Protein AF-A0A7V3T5E4-F1 (afdb_monomer_lite)

Radius of gyration: 16.41 Å; chains: 1; bounding box: 45×32×42 Å

pLDDT: mean 84.14, std 15.44, range [37.44, 97.75]

Secondary structure (DSSP, 8-state):
-EE---BGGGTB--SSSS-EEE-GGGGG-TTTTTSGGGG-BSEEEEEE-S-GGGEEEEEEEEEEE--STTEEEEEEEETTTEEEEPPP-SGGGT---EE--EEEE-GGG--SEEEEEEEEEEESSS--EEEEEEEEEEEEPP-S---PPPPPP-TT-

Foldseek 3Di:
DWWFDEDVVQVHDDQDLFQKAWDLCQCVDPPRVPDSNVPHHQKTKIFAQDDLVQFPWKKKKKWKFQWFAQWAFKWKDKPVPDIDTFDDACSPVGDGDIDTDIGIDDSVSDDRTIMMIGIHTDHDDDTIMMTMIIDMDTHGDDPPDDDDDDDDDDPRD

Structure (mmCIF, N/CA/C/O backbone):
data_AF-A0A7V3T5E4-F1
#
_entry.id   AF-A0A7V3T5E4-F1
#
loop_
_atom_site.group_PDB
_atom_site.id
_atom_site.type_symbol
_atom_site.label_atom_id
_atom_site.label_alt_id
_atom_site.label_comp_id
_atom_site.label_asym_id
_atom_site.label_entity_id
_atom_site.label_seq_id
_atom_site.pdbx_PDB_ins_code
_atom_site.Cartn_x
_atom_site.Cartn_y
_atom_site.Cartn_z
_atom_site.occupancy
_atom_site.B_iso_or_equiv
_atom_site.auth_seq_id
_atom_site.auth_comp_id
_atom_site.auth_asym_id
_atom_site.auth_atom_id
_atom_site.pdbx_PDB_model_num
ATOM 1 N N . MET A 1 1 ? -5.207 10.835 11.071 1.00 83.38 1 MET A N 1
ATOM 2 C CA . MET A 1 1 ? -4.647 10.567 9.736 1.00 83.38 1 MET A CA 1
ATOM 3 C C . MET A 1 1 ? -3.250 10.036 9.957 1.00 83.38 1 MET A C 1
ATOM 5 O O . MET A 1 1 ? -2.499 10.667 10.691 1.00 83.38 1 MET A O 1
ATOM 9 N N . HIS A 1 2 ? -2.947 8.877 9.382 1.00 91.25 2 HIS A N 1
ATOM 10 C CA . HIS A 1 2 ? -1.637 8.229 9.472 1.00 91.25 2 HIS A CA 1
ATOM 11 C C . HIS A 1 2 ? -1.055 8.192 8.079 1.00 91.25 2 HIS A C 1
ATOM 13 O O . HIS A 1 2 ? -1.781 7.922 7.125 1.00 91.25 2 HIS A O 1
ATOM 19 N N . TRP A 1 3 ? 0.235 8.434 7.946 1.00 92.94 3 TRP A N 1
ATOM 20 C CA . TRP A 1 3 ? 0.905 8.379 6.659 1.00 92.94 3 TRP A CA 1
ATOM 21 C C . TRP A 1 3 ? 2.102 7.450 6.731 1.00 92.94 3 TRP A C 1
ATOM 23 O O . TRP A 1 3 ? 2.650 7.160 7.795 1.00 92.94 3 TRP A O 1
ATOM 33 N N . TYR A 1 4 ? 2.475 6.950 5.564 1.00 93.38 4 TYR A N 1
ATOM 34 C CA . T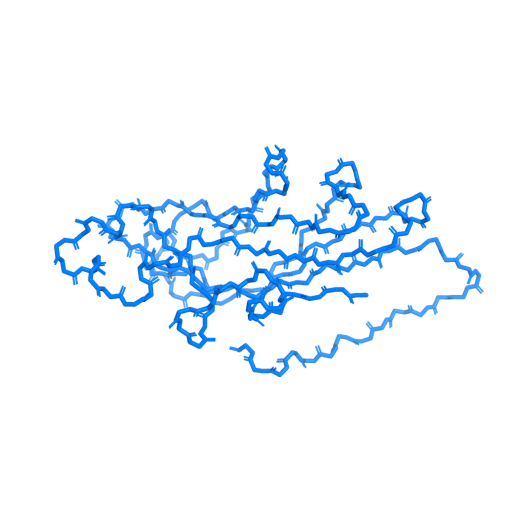YR A 1 4 ? 3.727 6.253 5.384 1.00 93.38 4 TYR A CA 1
ATOM 35 C C . TYR A 1 4 ? 4.899 7.189 5.686 1.00 93.38 4 TYR A C 1
ATOM 37 O O . TYR A 1 4 ? 5.019 8.262 5.095 1.00 93.38 4 TYR A O 1
ATOM 45 N N . GLU A 1 5 ? 5.790 6.750 6.569 1.00 91.75 5 GLU A N 1
ATOM 46 C CA . GLU A 1 5 ? 7.056 7.423 6.831 1.00 91.75 5 GLU A CA 1
ATOM 47 C C . GLU A 1 5 ? 8.216 6.478 6.548 1.00 91.75 5 GLU A C 1
ATOM 49 O O . GLU A 1 5 ? 8.250 5.345 7.033 1.00 91.75 5 GLU A O 1
ATOM 54 N N . ARG A 1 6 ? 9.199 6.955 5.785 1.00 89.69 6 ARG A N 1
ATOM 55 C CA . ARG A 1 6 ? 10.431 6.206 5.517 1.00 89.69 6 ARG A CA 1
ATOM 56 C C . ARG A 1 6 ? 11.360 6.242 6.723 1.00 89.69 6 ARG A C 1
ATOM 58 O O . ARG A 1 6 ? 11.317 7.165 7.532 1.00 89.69 6 ARG A O 1
ATOM 65 N N . GLY A 1 7 ? 12.239 5.250 6.801 1.00 90.75 7 GLY A N 1
ATOM 66 C CA . GLY A 1 7 ? 13.291 5.161 7.805 1.00 90.75 7 GLY A CA 1
ATOM 67 C C . GLY A 1 7 ? 13.206 3.889 8.638 1.00 90.75 7 GLY A C 1
ATOM 68 O O . GLY A 1 7 ? 12.134 3.325 8.862 1.00 90.75 7 GLY A O 1
ATOM 69 N N . LEU A 1 8 ? 14.366 3.446 9.128 1.00 90.56 8 LEU A N 1
ATOM 70 C CA . LEU A 1 8 ? 14.479 2.259 9.982 1.00 90.56 8 LEU A CA 1
ATOM 71 C C . LEU A 1 8 ? 13.685 2.408 11.287 1.00 90.56 8 LEU A C 1
ATOM 73 O O . LEU A 1 8 ? 13.116 1.433 11.766 1.00 90.56 8 LEU A O 1
ATOM 77 N N . THR A 1 9 ? 13.585 3.629 11.817 1.00 93.12 9 THR A N 1
ATOM 78 C CA . THR A 1 9 ? 12.772 3.964 12.998 1.00 93.12 9 THR A CA 1
ATOM 79 C C . THR A 1 9 ? 11.278 3.732 12.781 1.00 93.12 9 THR A C 1
ATOM 81 O O . THR A 1 9 ? 10.560 3.459 13.736 1.00 93.12 9 THR A O 1
ATOM 84 N N . ASN A 1 10 ? 10.831 3.791 11.525 1.00 91.50 10 ASN A N 1
ATOM 85 C CA . ASN A 1 10 ? 9.448 3.587 11.105 1.00 91.50 10 ASN A CA 1
ATOM 86 C C . ASN A 1 10 ? 9.231 2.203 10.473 1.00 91.50 10 ASN A C 1
ATOM 88 O O . ASN A 1 10 ? 8.226 1.971 9.808 1.00 91.50 10 ASN A O 1
ATOM 92 N N . CYS A 1 11 ? 10.202 1.295 10.631 1.00 92.81 11 CYS A N 1
ATOM 93 C CA . CYS A 1 11 ? 10.205 -0.048 10.049 1.00 92.81 11 CYS A CA 1
ATOM 94 C C . CYS A 1 11 ? 10.099 -0.078 8.506 1.00 92.81 11 CYS A C 1
ATOM 96 O O . CYS A 1 11 ? 9.836 -1.127 7.924 1.00 92.81 11 CYS A O 1
ATOM 98 N N . ASN A 1 12 ? 10.368 1.046 7.834 1.00 93.00 12 ASN A N 1
ATOM 99 C CA . ASN A 1 12 ? 10.274 1.209 6.384 1.00 93.00 12 ASN A CA 1
ATOM 100 C C . ASN A 1 12 ? 11.659 1.533 5.800 1.00 93.00 12 ASN A C 1
ATOM 102 O O . ASN A 1 12 ? 11.970 2.710 5.574 1.00 93.00 12 ASN A O 1
ATOM 106 N N . PRO A 1 13 ? 12.534 0.532 5.580 1.00 88.50 13 PRO A N 1
ATOM 107 C CA . PRO A 1 13 ? 13.836 0.775 4.970 1.00 88.50 13 PRO A CA 1
ATOM 108 C C . PRO A 1 13 ? 13.657 1.382 3.574 1.00 88.50 13 PRO A C 1
ATOM 110 O O . PRO A 1 13 ? 12.823 0.939 2.788 1.00 88.50 13 PRO A O 1
ATOM 113 N N . GLY A 1 14 ? 14.442 2.415 3.280 1.00 84.88 14 GLY A N 1
ATOM 114 C CA . GLY A 1 14 ? 14.417 3.104 1.998 1.00 84.88 14 GLY A CA 1
ATOM 115 C C . GLY A 1 14 ? 15.731 2.937 1.247 1.00 84.88 14 GLY A C 1
ATOM 116 O O . GLY A 1 14 ? 16.793 3.084 1.852 1.00 84.88 14 GLY A O 1
ATOM 117 N N . TYR A 1 15 ? 15.661 2.655 -0.056 1.00 85.69 15 TYR A N 1
ATOM 118 C CA . TYR A 1 15 ? 16.844 2.497 -0.909 1.00 85.69 15 TYR A CA 1
ATOM 119 C C . TYR A 1 15 ? 17.003 3.644 -1.926 1.00 85.69 15 TYR A C 1
ATOM 121 O O . TYR A 1 15 ? 18.128 4.049 -2.205 1.00 85.69 15 TYR A O 1
ATOM 129 N N . ASP A 1 16 ? 15.902 4.206 -2.440 1.00 83.56 16 ASP A N 1
ATOM 130 C CA . ASP A 1 16 ? 15.884 5.414 -3.299 1.00 83.56 16 ASP A CA 1
ATOM 131 C C . ASP A 1 16 ? 15.360 6.628 -2.489 1.00 83.56 16 ASP A C 1
ATOM 133 O O . ASP A 1 16 ? 15.218 6.530 -1.278 1.00 83.56 16 ASP A O 1
ATOM 137 N N . ARG A 1 17 ? 15.084 7.796 -3.078 1.00 84.19 17 ARG A N 1
ATOM 138 C CA . ARG A 1 17 ? 14.284 8.886 -2.485 1.00 84.19 17 ARG A CA 1
ATOM 139 C C . ARG A 1 17 ? 12.787 8.609 -2.585 1.00 84.19 17 ARG A C 1
ATOM 141 O O . ARG A 1 17 ? 12.041 8.983 -1.687 1.00 84.19 17 ARG A O 1
ATOM 148 N N . ARG A 1 18 ? 12.370 7.950 -3.666 1.00 84.81 18 ARG A N 1
ATOM 149 C CA . ARG A 1 18 ? 10.974 7.601 -3.949 1.00 84.81 18 ARG A CA 1
ATOM 150 C C . ARG A 1 18 ? 10.705 6.161 -3.539 1.00 84.81 18 ARG A C 1
ATOM 152 O O . ARG A 1 18 ? 11.598 5.333 -3.652 1.00 84.81 18 ARG A O 1
ATOM 159 N N . PHE A 1 19 ? 9.485 5.868 -3.107 1.00 87.50 19 PHE A N 1
ATOM 160 C CA . PHE A 1 19 ? 9.059 4.498 -2.844 1.00 87.50 19 PHE A CA 1
ATOM 161 C C . PHE A 1 19 ? 8.650 3.803 -4.142 1.00 87.50 19 PHE A C 1
ATOM 163 O O . PHE A 1 19 ? 7.747 4.276 -4.836 1.00 87.50 19 PHE A O 1
ATOM 170 N N . ARG A 1 20 ? 9.300 2.684 -4.459 1.00 89.38 20 ARG A N 1
ATOM 171 C CA . ARG A 1 20 ? 9.109 1.902 -5.676 1.00 89.38 20 ARG A CA 1
ATOM 172 C C . ARG A 1 20 ? 8.476 0.550 -5.399 1.00 89.38 20 ARG A C 1
ATOM 174 O O . ARG A 1 20 ? 8.711 -0.117 -4.395 1.00 89.38 20 ARG A O 1
ATOM 181 N N . ILE A 1 21 ? 7.706 0.120 -6.384 1.00 89.69 21 ILE A N 1
ATOM 182 C CA . ILE A 1 21 ? 7.064 -1.182 -6.437 1.00 89.69 21 ILE A CA 1
ATOM 183 C C . ILE A 1 21 ? 7.587 -1.876 -7.683 1.00 89.69 21 ILE A C 1
ATOM 185 O O . ILE A 1 21 ? 7.167 -1.554 -8.799 1.00 89.69 21 ILE A O 1
ATOM 189 N N . ASN A 1 22 ? 8.503 -2.819 -7.503 1.00 88.19 22 ASN A N 1
ATOM 190 C CA . ASN A 1 22 ? 9.029 -3.613 -8.604 1.00 88.19 22 ASN A CA 1
ATOM 191 C C . ASN A 1 22 ? 8.330 -4.966 -8.676 1.00 88.19 22 ASN A C 1
ATOM 193 O O . ASN A 1 22 ? 7.893 -5.520 -7.666 1.00 88.19 22 ASN A O 1
ATOM 197 N N . ALA A 1 23 ? 8.255 -5.514 -9.886 1.00 84.62 23 ALA A N 1
ATOM 198 C CA . ALA A 1 23 ? 7.910 -6.917 -10.053 1.00 84.62 23 ALA A CA 1
ATOM 199 C C . ALA A 1 23 ? 9.017 -7.800 -9.427 1.00 84.62 23 ALA A C 1
ATOM 201 O O . ALA A 1 23 ? 10.193 -7.441 -9.552 1.00 84.62 23 ALA A O 1
ATOM 202 N N . PRO A 1 24 ? 8.694 -8.936 -8.778 1.00 85.38 24 PRO A N 1
ATOM 203 C CA . PRO A 1 24 ? 9.694 -9.812 -8.154 1.00 85.38 24 PRO A CA 1
ATOM 204 C C . PRO A 1 24 ? 10.826 -10.237 -9.101 1.00 85.38 24 PRO A C 1
ATOM 206 O O . PRO A 1 24 ? 11.978 -10.371 -8.693 1.00 85.38 24 PRO A O 1
ATOM 209 N N . GLU A 1 25 ? 10.516 -10.392 -10.387 1.00 86.50 25 GLU A N 1
ATOM 210 C CA . GLU A 1 25 ? 11.455 -10.786 -11.435 1.00 86.50 25 GLU A CA 1
ATOM 211 C C . GLU A 1 25 ? 12.520 -9.712 -11.713 1.00 86.50 25 GLU A C 1
ATOM 213 O O . GLU A 1 25 ? 13.591 -10.028 -1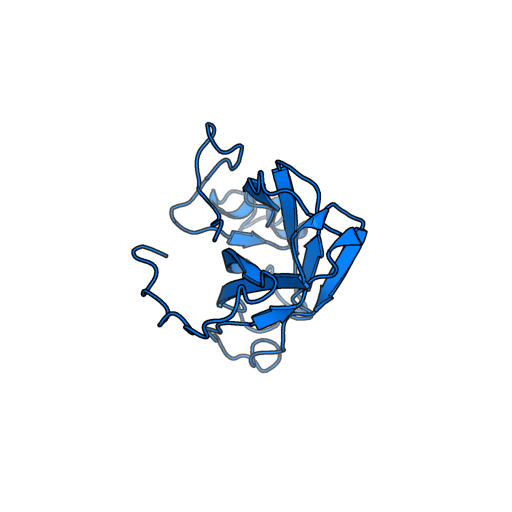2.231 1.00 86.50 25 GLU A O 1
ATOM 218 N N . ALA A 1 26 ? 12.269 -8.447 -11.346 1.00 88.31 26 ALA A N 1
ATOM 219 C CA . ALA A 1 26 ? 13.206 -7.346 -11.562 1.00 88.31 26 ALA A CA 1
ATOM 220 C C . ALA A 1 26 ? 14.545 -7.577 -10.846 1.00 88.31 26 ALA A C 1
ATOM 222 O O . ALA A 1 26 ? 15.586 -7.226 -11.396 1.00 88.31 26 ALA A O 1
ATOM 223 N N . VAL A 1 27 ? 14.528 -8.222 -9.672 1.00 90.75 27 VAL A N 1
ATOM 224 C CA . VAL A 1 27 ? 15.729 -8.540 -8.874 1.00 90.75 27 VAL A CA 1
ATOM 225 C C . VAL A 1 27 ? 16.666 -9.503 -9.607 1.00 90.75 27 VAL A C 1
ATOM 227 O O . VAL A 1 27 ? 17.878 -9.444 -9.422 1.00 90.75 27 VAL A O 1
ATOM 230 N N . LEU A 1 28 ? 16.121 -10.368 -10.467 1.00 92.19 28 LEU A N 1
ATOM 231 C CA . LEU A 1 28 ? 16.886 -11.347 -11.244 1.00 92.19 28 LEU A CA 1
ATOM 232 C C . LEU A 1 28 ? 17.194 -10.865 -12.668 1.00 92.19 28 LEU A C 1
ATOM 234 O O . LEU A 1 28 ? 17.842 -11.578 -13.433 1.00 92.19 28 LEU A O 1
ATOM 238 N N . HIS A 1 29 ? 16.731 -9.673 -13.054 1.00 90.50 29 HIS A N 1
ATOM 239 C CA . HIS A 1 29 ? 16.917 -9.181 -14.412 1.00 90.50 29 HIS A CA 1
ATOM 240 C C . HIS A 1 29 ? 18.395 -8.828 -14.666 1.00 90.50 29 HIS A C 1
ATOM 242 O O . HIS A 1 29 ? 18.921 -7.972 -13.950 1.00 90.50 29 HIS A O 1
ATOM 248 N N . PRO A 1 30 ? 19.051 -9.354 -15.722 1.00 92.62 30 PRO A N 1
ATOM 249 C CA . PRO A 1 30 ? 20.489 -9.153 -15.956 1.00 92.62 30 PRO A CA 1
ATOM 250 C C . PRO A 1 30 ? 20.922 -7.681 -15.994 1.00 92.62 30 PRO A C 1
ATOM 252 O O . PRO A 1 30 ? 22.004 -7.323 -15.546 1.00 92.62 30 PRO A O 1
ATOM 255 N N . GLN A 1 31 ? 20.052 -6.808 -16.509 1.00 91.88 31 GLN A N 1
ATOM 256 C CA . GLN A 1 31 ? 20.325 -5.373 -16.624 1.00 91.88 31 GLN A CA 1
ATOM 257 C C . GLN A 1 31 ? 19.808 -4.537 -15.440 1.00 91.88 31 GLN A C 1
ATOM 259 O O . GLN A 1 31 ? 20.325 -3.449 -15.188 1.00 91.88 31 GLN A O 1
ATOM 264 N N . PHE A 1 32 ? 18.758 -4.987 -14.743 1.00 88.69 32 PHE A N 1
ATOM 265 C CA . PHE A 1 32 ? 18.014 -4.137 -13.796 1.00 88.69 32 PHE A CA 1
ATOM 266 C C . PHE A 1 32 ? 18.115 -4.610 -12.344 1.00 88.69 32 PHE A C 1
ATOM 268 O O . PHE A 1 32 ? 17.994 -3.783 -11.445 1.00 88.69 32 PHE A O 1
ATOM 275 N N . GLY A 1 33 ? 18.420 -5.886 -12.100 1.00 92.06 33 GLY A N 1
ATOM 276 C CA . GLY A 1 33 ? 18.502 -6.459 -10.754 1.00 92.06 33 GLY A CA 1
ATOM 277 C C . GLY A 1 33 ? 19.617 -5.875 -9.892 1.00 92.06 33 GLY A C 1
ATOM 278 O O . GLY A 1 33 ? 19.526 -5.873 -8.668 1.00 92.06 33 GLY A O 1
ATOM 279 N N . HIS A 1 34 ? 20.647 -5.302 -10.520 1.00 93.31 34 HIS A N 1
ATOM 280 C CA . HIS A 1 34 ? 21.746 -4.633 -9.822 1.00 93.31 34 HIS A CA 1
ATOM 281 C C . HIS A 1 34 ? 21.426 -3.200 -9.384 1.00 93.31 34 HIS A C 1
ATOM 283 O O . HIS A 1 34 ? 22.224 -2.588 -8.671 1.00 93.31 34 HIS A O 1
ATOM 289 N N . ARG A 1 35 ? 20.290 -2.638 -9.810 1.00 91.50 35 ARG A N 1
ATOM 290 C CA . ARG A 1 35 ? 19.925 -1.272 -9.448 1.00 91.50 35 ARG A CA 1
ATOM 291 C C . ARG A 1 35 ? 19.432 -1.201 -8.008 1.00 91.50 35 ARG A C 1
ATOM 293 O O . ARG A 1 35 ? 18.811 -2.132 -7.499 1.00 91.50 35 ARG A O 1
ATOM 300 N N . VAL A 1 36 ? 19.700 -0.076 -7.349 1.00 91.38 36 VAL A N 1
ATOM 301 C CA . VAL A 1 36 ? 19.329 0.123 -5.943 1.00 91.38 36 VAL A CA 1
ATOM 302 C C . VAL A 1 36 ? 17.813 0.067 -5.753 1.00 91.38 36 VAL A C 1
ATOM 304 O O . VAL A 1 36 ? 17.345 -0.523 -4.781 1.00 91.38 36 VAL A O 1
ATOM 307 N N . GLU A 1 37 ? 17.049 0.574 -6.726 1.00 87.81 37 GLU A N 1
ATOM 308 C CA . GLU A 1 37 ? 15.594 0.544 -6.682 1.00 87.81 37 GLU A CA 1
ATOM 309 C C . GLU A 1 37 ? 15.014 -0.869 -6.758 1.00 87.81 37 GLU A C 1
ATOM 311 O O . GLU A 1 37 ? 13.947 -1.083 -6.199 1.00 87.81 37 GLU A O 1
ATOM 316 N N . ALA A 1 38 ? 15.700 -1.844 -7.372 1.00 90.38 38 ALA A N 1
ATOM 317 C CA . ALA A 1 38 ? 15.198 -3.216 -7.506 1.00 90.38 38 ALA A CA 1
ATOM 318 C C . ALA A 1 38 ? 15.055 -3.931 -6.150 1.00 90.38 38 ALA A C 1
ATOM 320 O O . ALA A 1 38 ? 14.369 -4.944 -6.058 1.00 90.38 38 ALA A O 1
ATOM 321 N N . ARG A 1 39 ? 15.670 -3.390 -5.089 1.00 90.19 39 ARG A N 1
ATOM 322 C CA . ARG A 1 39 ? 15.563 -3.890 -3.710 1.00 90.19 39 ARG A CA 1
ATOM 323 C C . ARG A 1 39 ? 14.230 -3.540 -3.044 1.00 90.19 39 ARG A C 1
ATOM 325 O O . ARG A 1 39 ? 13.908 -4.118 -2.009 1.00 90.19 39 ARG A O 1
ATOM 332 N N . GLU A 1 40 ? 13.470 -2.598 -3.602 1.00 90.69 40 GLU A N 1
ATOM 333 C CA . GLU A 1 40 ? 12.169 -2.201 -3.062 1.00 90.69 40 GLU A CA 1
ATOM 334 C C . GLU A 1 40 ? 11.059 -3.146 -3.548 1.00 90.69 40 GLU A C 1
ATOM 336 O O . GLU A 1 40 ? 10.954 -3.466 -4.736 1.00 90.69 40 GLU A O 1
ATOM 341 N N . ASN A 1 41 ? 10.233 -3.602 -2.602 1.00 89.38 41 ASN A N 1
ATOM 342 C CA . ASN A 1 41 ? 9.264 -4.686 -2.787 1.00 89.38 41 ASN A CA 1
ATOM 343 C C . ASN A 1 41 ? 7.800 -4.243 -2.632 1.00 89.38 41 ASN A C 1
ATOM 345 O O . ASN A 1 41 ? 6.917 -5.092 -2.577 1.00 89.38 41 ASN A O 1
ATOM 349 N N . GLY A 1 42 ? 7.535 -2.939 -2.521 1.00 91.38 42 GLY A N 1
ATOM 350 C CA . GLY A 1 42 ? 6.173 -2.434 -2.369 1.00 91.38 42 GLY A CA 1
ATOM 351 C C . GLY A 1 42 ? 5.544 -2.619 -0.979 1.00 91.38 42 GLY A C 1
ATOM 352 O O . GLY A 1 42 ? 4.343 -2.386 -0.848 1.00 91.38 42 GLY A O 1
ATOM 353 N N . LEU A 1 43 ? 6.302 -2.979 0.067 1.00 94.62 43 LEU A N 1
ATOM 354 C CA . LEU A 1 43 ? 5.797 -3.038 1.445 1.00 94.62 43 LEU A CA 1
ATOM 355 C C . LEU A 1 43 ? 5.872 -1.675 2.154 1.00 94.62 43 LEU A C 1
ATOM 357 O O . LEU A 1 43 ? 6.942 -1.083 2.271 1.00 94.62 43 LEU A O 1
ATOM 361 N N . MET A 1 44 ? 4.742 -1.227 2.698 1.00 95.00 44 MET A N 1
ATOM 362 C CA . MET A 1 44 ? 4.624 -0.053 3.564 1.00 95.00 44 MET A CA 1
ATOM 363 C C . MET A 1 44 ? 4.068 -0.471 4.923 1.00 95.00 44 MET A C 1
ATOM 365 O O . MET A 1 44 ? 3.037 -1.139 4.996 1.00 95.00 44 MET A O 1
ATOM 369 N N . LEU A 1 45 ? 4.713 -0.046 6.002 1.00 96.44 45 LEU A N 1
ATOM 370 C CA . LEU A 1 45 ? 4.194 -0.153 7.360 1.00 96.44 45 LEU A CA 1
ATOM 371 C C . LEU A 1 45 ? 3.675 1.214 7.805 1.00 96.44 45 LEU A C 1
ATOM 373 O O . LEU A 1 45 ? 4.405 2.203 7.774 1.00 96.44 45 LEU A O 1
ATOM 377 N N . ILE A 1 46 ? 2.408 1.272 8.208 1.00 95.88 46 ILE A N 1
ATOM 378 C CA . ILE A 1 46 ? 1.768 2.489 8.721 1.00 95.88 46 ILE A CA 1
ATOM 379 C C . ILE A 1 46 ? 1.282 2.201 10.140 1.00 95.88 46 ILE A C 1
ATOM 381 O O . ILE A 1 46 ? 0.544 1.239 10.365 1.00 95.88 46 ILE A O 1
ATOM 385 N N . ARG A 1 47 ? 1.706 3.023 11.103 1.00 95.44 47 ARG A N 1
ATOM 386 C CA . ARG A 1 47 ? 1.286 2.916 12.505 1.00 95.44 47 ARG A CA 1
ATOM 387 C C . ARG A 1 47 ? -0.021 3.680 12.720 1.00 95.44 47 ARG A C 1
ATOM 389 O O . ARG A 1 47 ? -0.068 4.885 12.491 1.00 95.44 47 ARG A O 1
ATOM 396 N N . ALA A 1 48 ? -1.047 2.980 13.189 1.00 94.06 48 ALA A N 1
ATOM 397 C CA . ALA A 1 48 ? -2.357 3.507 13.555 1.00 94.06 48 ALA A CA 1
ATOM 398 C C . ALA A 1 48 ? -2.734 2.978 14.946 1.00 94.06 48 ALA A C 1
ATOM 400 O O . ALA A 1 48 ? -3.132 1.826 15.085 1.00 94.06 48 ALA A O 1
ATOM 401 N N . GLU A 1 49 ? -2.531 3.782 15.989 1.00 93.25 49 GLU A N 1
ATOM 402 C CA . GLU A 1 49 ? -2.726 3.368 17.394 1.00 93.25 49 GLU A CA 1
ATOM 403 C C . GLU A 1 49 ? -4.163 3.535 17.895 1.00 93.25 49 GLU A C 1
ATOM 405 O O . GLU A 1 49 ? -4.460 3.277 19.059 1.00 93.25 49 GLU A O 1
ATOM 410 N N . GLU A 1 50 ? -5.051 3.981 17.018 1.00 89.06 50 GLU A N 1
ATOM 411 C CA . GLU A 1 50 ? -6.452 4.206 17.300 1.00 89.06 50 GLU A CA 1
ATOM 412 C C . GLU A 1 50 ? -7.149 2.958 17.809 1.00 89.06 50 GLU A C 1
ATOM 414 O O . GLU A 1 50 ? -6.925 1.833 17.357 1.00 89.06 50 GLU A O 1
ATOM 419 N N . ASP A 1 51 ? -8.112 3.211 18.685 1.00 93.12 51 ASP A N 1
ATOM 420 C CA . ASP A 1 51 ? -9.117 2.232 19.018 1.00 93.12 51 ASP A CA 1
ATOM 421 C C . ASP A 1 51 ? -10.053 2.003 17.816 1.00 93.12 51 ASP A C 1
ATOM 423 O O . ASP A 1 51 ? -10.942 2.812 17.522 1.00 93.12 51 ASP A O 1
ATOM 427 N N . LEU A 1 52 ? -9.866 0.876 17.121 1.00 91.88 52 LEU A N 1
ATOM 428 C CA . LEU A 1 52 ? -10.687 0.485 15.974 1.00 91.88 52 LEU A CA 1
ATOM 429 C C . LEU A 1 52 ? -12.183 0.363 16.309 1.00 91.88 52 LEU A C 1
ATOM 431 O O . LEU A 1 52 ? -13.009 0.513 15.407 1.00 91.88 52 LEU A O 1
ATOM 435 N N . PHE A 1 53 ? -12.556 0.156 17.578 1.00 92.81 53 PHE A N 1
ATOM 436 C CA . PHE A 1 53 ? -13.961 0.105 17.999 1.00 92.81 53 PHE A CA 1
ATOM 437 C C . PHE A 1 53 ? -14.672 1.466 17.886 1.00 92.81 53 PHE A C 1
ATOM 439 O O . PHE A 1 53 ? -15.905 1.519 17.861 1.00 92.81 53 PHE A O 1
ATOM 446 N N . GLN A 1 54 ? -13.921 2.567 17.774 1.00 92.94 54 GLN A N 1
ATOM 447 C CA . GLN A 1 54 ? -14.461 3.925 17.641 1.00 92.94 54 GLN A CA 1
ATOM 448 C C . GLN A 1 54 ? -14.621 4.384 16.184 1.00 92.94 54 GLN A C 1
ATOM 450 O O . GLN A 1 54 ? -15.234 5.425 15.916 1.00 92.94 54 GLN A O 1
ATOM 455 N N . LEU A 1 55 ? -14.085 3.623 15.228 1.00 92.12 55 LEU A N 1
ATOM 456 C CA . LEU A 1 55 ? -14.132 3.975 13.814 1.00 92.12 55 LEU A CA 1
ATOM 457 C C . LEU A 1 55 ? -15.467 3.557 13.183 1.00 92.12 55 LEU A C 1
ATOM 459 O O . LEU A 1 55 ? -16.034 2.515 13.505 1.00 92.12 55 LEU A O 1
ATOM 463 N N . VAL A 1 56 ? -15.972 4.365 12.247 1.00 95.19 56 VAL A N 1
ATOM 464 C CA . VAL A 1 56 ? -17.086 3.976 11.355 1.00 95.19 56 VAL A CA 1
ATOM 465 C C . VAL A 1 56 ? -16.608 3.532 9.983 1.00 95.19 56 VAL A C 1
ATOM 467 O O . VAL A 1 56 ? -17.364 2.926 9.230 1.00 95.19 56 VAL A O 1
ATOM 470 N N . GLY A 1 57 ? -15.359 3.834 9.650 1.00 95.00 57 GLY A N 1
ATOM 471 C CA . GLY A 1 57 ? -14.743 3.442 8.399 1.00 95.00 57 GLY A CA 1
ATOM 472 C C . GLY A 1 57 ? -13.289 3.876 8.346 1.00 95.00 57 GLY A C 1
ATOM 473 O O . GLY A 1 57 ? -12.846 4.734 9.114 1.00 95.00 57 GLY A O 1
ATOM 474 N N . ALA A 1 58 ? -12.564 3.269 7.419 1.00 95.94 58 ALA A N 1
ATOM 475 C CA . ALA A 1 58 ? -11.187 3.600 7.124 1.00 95.94 58 ALA A CA 1
ATOM 476 C C . ALA A 1 58 ? -10.989 3.639 5.613 1.00 95.94 58 ALA A C 1
ATOM 478 O O . ALA A 1 58 ? -11.709 2.977 4.860 1.00 95.94 58 ALA A O 1
ATOM 479 N N . GLU A 1 59 ? -10.022 4.427 5.174 1.00 96.44 59 GLU A N 1
ATOM 480 C CA . GLU A 1 59 ? -9.766 4.643 3.762 1.00 96.44 59 GLU A CA 1
ATOM 481 C C . GLU A 1 59 ? -8.263 4.749 3.507 1.00 96.44 59 GLU A C 1
ATOM 483 O O . GLU A 1 59 ? -7.546 5.439 4.230 1.00 96.44 59 GLU A O 1
ATOM 488 N N . LEU A 1 60 ? -7.786 4.023 2.499 1.00 95.81 60 LEU A N 1
ATOM 489 C CA . LEU A 1 60 ? -6.428 4.113 1.995 1.00 95.81 60 LEU A CA 1
ATOM 490 C C . LEU A 1 60 ? -6.415 5.092 0.828 1.00 95.81 60 LEU A C 1
ATOM 492 O O . LEU A 1 60 ? -6.874 4.766 -0.266 1.00 95.81 60 LEU A O 1
ATOM 496 N N . TYR A 1 61 ? -5.834 6.256 1.065 1.00 95.31 61 TYR A N 1
ATOM 497 C CA . TYR A 1 61 ? -5.508 7.206 0.016 1.00 95.31 61 TYR A CA 1
ATOM 498 C C . TYR A 1 61 ? -4.097 6.922 -0.491 1.00 95.31 61 TYR A C 1
ATOM 500 O O . TYR A 1 61 ? -3.178 6.745 0.315 1.00 95.31 61 TYR A O 1
ATOM 508 N N . CYS A 1 62 ? -3.909 6.888 -1.810 1.00 92.50 62 CYS A N 1
ATOM 509 C CA . CYS A 1 62 ? -2.584 6.771 -2.407 1.00 92.50 62 CYS A CA 1
ATOM 510 C C . CYS A 1 62 ? -2.291 7.919 -3.368 1.00 92.50 62 CYS A C 1
ATOM 512 O O . CYS A 1 62 ? -3.164 8.329 -4.120 1.00 92.50 62 CYS A O 1
ATOM 514 N N . GLU A 1 63 ? -1.039 8.357 -3.422 1.00 92.19 63 GLU A N 1
ATOM 515 C CA . GLU A 1 63 ? -0.474 9.057 -4.576 1.00 92.19 63 GLU A CA 1
ATOM 516 C C . GLU A 1 63 ? 0.307 8.035 -5.393 1.00 92.19 63 GLU A C 1
ATOM 518 O O . GLU A 1 63 ? 1.283 7.472 -4.904 1.00 92.19 63 GLU A O 1
ATOM 523 N N . PHE A 1 64 ? -0.162 7.735 -6.603 1.00 90.00 64 PHE A N 1
ATOM 524 C CA . PHE A 1 64 ? 0.254 6.553 -7.347 1.00 90.00 64 PHE A CA 1
ATOM 525 C C . PHE A 1 64 ? 0.675 6.891 -8.776 1.00 90.00 64 PHE A C 1
ATOM 527 O O . PHE A 1 64 ? -0.138 7.339 -9.588 1.00 90.00 64 PHE A O 1
ATOM 534 N N . TRP A 1 65 ? 1.932 6.595 -9.108 1.00 89.62 65 TRP A N 1
ATOM 535 C CA . TRP A 1 65 ? 2.387 6.502 -10.492 1.00 89.62 65 TRP A CA 1
ATOM 536 C C . TRP A 1 65 ? 2.211 5.067 -10.973 1.00 89.62 65 TRP A C 1
ATOM 538 O O . TRP A 1 65 ? 2.882 4.161 -10.473 1.00 89.62 65 TRP A O 1
ATOM 548 N N . GLY A 1 66 ? 1.338 4.857 -11.959 1.00 83.25 66 GLY A N 1
ATOM 549 C CA . GLY A 1 66 ? 0.920 3.519 -12.385 1.00 83.25 66 GLY A CA 1
ATOM 550 C C . GLY A 1 66 ? 1.975 2.696 -13.128 1.00 83.25 66 GLY A C 1
ATOM 551 O O . GLY A 1 66 ? 1.715 1.552 -13.498 1.00 83.25 66 GLY A O 1
ATOM 552 N N . GLY A 1 67 ? 3.170 3.255 -13.297 1.00 85.44 67 GLY A N 1
ATOM 553 C CA . GLY A 1 67 ? 4.337 2.572 -13.817 1.00 85.44 67 GLY A CA 1
ATOM 554 C C . GLY A 1 67 ? 4.535 2.715 -15.318 1.00 85.44 67 GLY A C 1
ATOM 555 O O . GLY A 1 67 ? 3.874 3.499 -15.999 1.00 85.44 67 GLY A O 1
ATOM 556 N N . HIS A 1 68 ? 5.496 1.949 -15.830 1.00 84.69 68 HIS A N 1
ATOM 557 C CA . HIS A 1 68 ? 5.808 1.915 -17.254 1.00 84.69 68 HIS A CA 1
ATOM 558 C C . HIS A 1 68 ? 4.697 1.232 -18.076 1.00 84.69 68 HIS A C 1
ATOM 560 O O . HIS A 1 68 ? 3.952 0.402 -17.538 1.00 84.69 68 HIS A O 1
ATOM 566 N N . PRO A 1 69 ? 4.614 1.529 -19.388 1.00 84.81 69 PRO A N 1
ATOM 567 C CA . PRO A 1 69 ? 3.735 0.840 -20.327 1.00 84.81 69 PRO A CA 1
ATOM 568 C C . PRO A 1 69 ? 3.726 -0.685 -20.157 1.00 84.81 69 PRO A C 1
ATOM 570 O O . PRO A 1 69 ? 4.778 -1.322 -20.135 1.00 84.81 69 PRO A O 1
ATOM 573 N N . GLY A 1 70 ? 2.533 -1.273 -20.055 1.00 83.25 70 GLY A N 1
ATOM 574 C CA . GLY A 1 70 ? 2.349 -2.713 -19.842 1.00 83.25 70 GLY A CA 1
ATOM 575 C C . GLY A 1 70 ? 2.270 -3.139 -18.370 1.00 83.25 70 GLY A C 1
ATOM 576 O O . GLY A 1 70 ? 2.099 -4.331 -18.096 1.00 83.25 70 GLY A O 1
ATOM 577 N N . THR A 1 71 ? 2.350 -2.190 -17.430 1.00 85.69 71 THR A N 1
ATOM 578 C CA . THR A 1 71 ? 2.035 -2.428 -16.014 1.00 85.69 71 THR A CA 1
ATOM 579 C C . THR A 1 71 ? 0.527 -2.592 -15.842 1.00 85.69 71 THR A C 1
ATOM 581 O O . THR A 1 71 ? -0.256 -1.712 -16.207 1.00 85.69 71 THR A O 1
ATOM 584 N N . ALA A 1 72 ? 0.132 -3.736 -15.288 1.00 88.62 72 ALA A N 1
ATOM 585 C CA . ALA A 1 72 ? -1.242 -4.209 -15.216 1.00 88.62 72 ALA A CA 1
ATOM 586 C C . ALA A 1 72 ? -1.630 -4.642 -13.797 1.00 88.62 72 ALA A C 1
ATOM 588 O O . ALA A 1 72 ? -0.779 -4.993 -12.980 1.00 88.62 72 ALA A O 1
ATOM 589 N N . ASN A 1 73 ? -2.936 -4.693 -13.522 1.00 90.19 73 ASN A N 1
ATOM 590 C CA . ASN A 1 73 ? -3.497 -5.199 -12.259 1.00 90.19 73 ASN A CA 1
ATOM 591 C C . ASN A 1 73 ? -2.821 -4.643 -10.973 1.00 90.19 73 ASN A C 1
ATOM 593 O O . ASN A 1 73 ? -2.354 -5.436 -10.132 1.00 90.19 73 ASN A O 1
ATOM 597 N N . PRO A 1 74 ? -2.726 -3.306 -10.817 1.00 91.06 74 PRO A N 1
ATOM 598 C CA . PRO A 1 74 ? -2.229 -2.704 -9.587 1.00 91.06 74 PRO A CA 1
ATOM 599 C C . PRO A 1 74 ? -3.182 -3.022 -8.425 1.00 91.06 74 PRO A C 1
ATOM 601 O O . PRO A 1 74 ? -4.408 -2.975 -8.559 1.00 91.06 74 PRO A O 1
ATOM 604 N N . ARG A 1 75 ? -2.624 -3.406 -7.278 1.00 94.19 75 ARG A N 1
ATOM 605 C CA . ARG A 1 75 ? -3.390 -3.859 -6.110 1.00 94.19 75 ARG A CA 1
ATOM 606 C C . ARG A 1 75 ? -2.632 -3.616 -4.814 1.00 94.19 75 ARG A C 1
ATOM 608 O O . ARG A 1 75 ? -1.404 -3.614 -4.814 1.00 94.19 75 ARG A O 1
ATOM 615 N N . VAL A 1 76 ? -3.368 -3.498 -3.716 1.00 95.88 76 VAL A N 1
ATOM 616 C CA . VAL A 1 76 ? -2.829 -3.394 -2.357 1.00 95.88 76 VAL A CA 1
ATOM 617 C C . VAL A 1 76 ? -3.376 -4.537 -1.516 1.00 95.88 76 VAL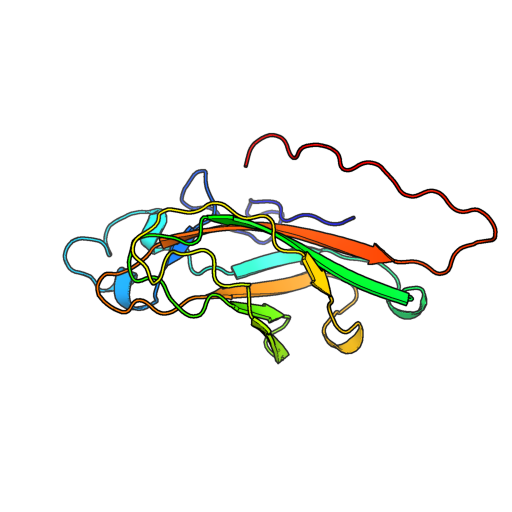 A C 1
ATOM 619 O O . VAL A 1 76 ? -4.579 -4.778 -1.513 1.00 95.88 76 VAL A O 1
ATOM 622 N N . THR A 1 77 ? -2.509 -5.248 -0.801 1.00 97.56 77 THR A N 1
ATOM 623 C CA . THR A 1 77 ? -2.910 -6.251 0.193 1.00 97.56 77 THR A CA 1
ATOM 624 C C . THR A 1 77 ? -2.661 -5.708 1.590 1.00 97.56 77 THR A C 1
ATOM 626 O O . THR A 1 77 ? -1.552 -5.266 1.882 1.00 97.56 77 THR A O 1
ATOM 629 N N . VAL A 1 78 ? -3.682 -5.755 2.443 1.00 97.56 78 VAL A N 1
ATOM 630 C CA . VAL A 1 78 ? -3.629 -5.243 3.818 1.00 97.56 78 VAL A CA 1
ATOM 631 C C . VAL A 1 78 ? -3.438 -6.407 4.783 1.00 97.56 78 VAL A C 1
ATOM 633 O O . VAL A 1 78 ? -4.213 -7.366 4.760 1.00 97.56 78 VAL A O 1
ATOM 636 N N . ASN A 1 79 ? -2.386 -6.342 5.600 1.00 97.44 79 ASN A N 1
ATOM 637 C CA . ASN A 1 79 ? -2.027 -7.321 6.630 1.00 97.44 79 ASN A CA 1
ATOM 638 C C . ASN A 1 79 ? -1.996 -8.781 6.130 1.00 97.44 79 ASN A C 1
ATOM 640 O O . ASN A 1 79 ? -2.262 -9.711 6.887 1.00 97.44 79 ASN A O 1
ATOM 644 N N . GLY A 1 80 ? -1.712 -8.987 4.838 1.00 96.12 80 GLY A N 1
ATOM 645 C CA . GLY A 1 80 ? -1.724 -10.309 4.199 1.00 96.12 80 GLY A CA 1
ATOM 646 C C . GLY A 1 80 ? -3.110 -10.963 4.078 1.00 96.12 80 GLY A C 1
ATOM 647 O O . GLY A 1 80 ? -3.177 -12.157 3.804 1.00 96.12 80 GLY A O 1
ATOM 648 N N . ARG A 1 81 ? -4.204 -10.217 4.295 1.00 94.94 81 ARG A N 1
ATOM 649 C CA . ARG A 1 81 ? -5.581 -10.740 4.317 1.00 94.94 81 ARG A CA 1
ATOM 650 C C . ARG A 1 81 ? -6.368 -10.355 3.071 1.00 94.94 81 ARG A C 1
ATOM 652 O O . ARG A 1 81 ? -6.588 -11.178 2.189 1.00 94.94 81 ARG A O 1
ATOM 659 N N . SER A 1 82 ? -6.804 -9.102 3.015 1.00 97.56 82 SER A N 1
ATOM 660 C CA . SER A 1 82 ? -7.672 -8.599 1.954 1.00 97.56 82 SER A CA 1
ATOM 661 C C . SER A 1 82 ? -6.852 -7.888 0.890 1.00 97.56 82 SER A C 1
ATOM 663 O O . SER A 1 82 ? -5.966 -7.092 1.204 1.00 97.56 82 SER A O 1
ATOM 665 N N . THR A 1 83 ? -7.174 -8.152 -0.374 1.00 97.62 83 THR A N 1
ATOM 666 C CA . THR A 1 83 ? -6.568 -7.486 -1.529 1.00 97.62 83 THR A CA 1
ATOM 667 C C . THR A 1 83 ? -7.577 -6.549 -2.182 1.00 97.62 83 THR A C 1
ATOM 669 O O . THR A 1 83 ? -8.645 -6.971 -2.624 1.00 97.62 83 THR A O 1
ATOM 672 N N . TYR A 1 84 ? -7.195 -5.285 -2.304 1.00 96.81 84 TYR A N 1
ATOM 673 C CA . TYR A 1 84 ? -7.960 -4.221 -2.932 1.00 96.81 84 TYR A CA 1
ATOM 674 C C . TYR A 1 84 ? -7.348 -3.882 -4.287 1.00 96.81 84 TYR A C 1
ATOM 676 O O . TYR A 1 84 ? -6.132 -3.721 -4.408 1.00 96.81 84 TYR A O 1
ATOM 684 N N . ARG A 1 85 ? -8.179 -3.790 -5.326 1.00 95.12 85 ARG A N 1
ATOM 685 C CA . ARG A 1 85 ? -7.718 -3.383 -6.658 1.00 95.12 85 ARG A CA 1
ATOM 686 C C . ARG A 1 85 ? -7.607 -1.867 -6.721 1.00 95.12 85 ARG A C 1
ATOM 688 O O . ARG A 1 85 ? -8.535 -1.170 -6.319 1.00 95.12 85 ARG A O 1
ATOM 695 N N . LEU A 1 86 ? -6.494 -1.381 -7.260 1.00 91.81 86 LEU A N 1
ATOM 696 C CA . LEU A 1 86 ? -6.362 0.018 -7.641 1.00 91.81 86 LEU A CA 1
ATOM 697 C C . LEU A 1 86 ? -7.050 0.218 -9.005 1.00 91.81 86 LEU A C 1
ATOM 699 O O . LEU A 1 86 ? -7.013 -0.694 -9.841 1.00 91.81 86 LEU A O 1
ATOM 703 N N . PRO A 1 87 ? -7.689 1.375 -9.249 1.00 89.69 87 PRO A N 1
ATOM 704 C CA . PRO A 1 87 ? -8.286 1.673 -10.544 1.00 89.69 87 PRO A CA 1
ATOM 705 C C . PRO A 1 87 ? -7.256 1.578 -11.682 1.00 89.69 87 PRO A C 1
ATOM 707 O O . PRO A 1 87 ? -6.096 1.952 -11.490 1.00 89.69 87 PRO A O 1
ATOM 710 N N . PRO A 1 88 ? -7.645 1.101 -12.876 1.00 86.25 88 PRO A N 1
ATOM 711 C CA . PRO A 1 88 ? -6.786 1.189 -14.049 1.00 86.25 88 PRO A CA 1
ATOM 712 C C . PRO A 1 88 ? -6.623 2.655 -14.468 1.00 86.25 88 PRO A C 1
ATOM 714 O O . PRO A 1 88 ? -7.594 3.407 -14.505 1.00 86.25 88 PRO A O 1
ATOM 717 N N . VAL A 1 89 ? -5.396 3.052 -14.813 1.00 84.81 89 VAL A N 1
ATOM 718 C CA . VAL A 1 89 ? -5.047 4.457 -15.110 1.00 84.81 89 VAL A CA 1
ATOM 719 C C . VAL A 1 89 ? -4.427 4.649 -16.497 1.00 84.81 89 VAL A C 1
ATOM 721 O O . VAL A 1 89 ? -3.738 5.630 -16.744 1.00 84.81 89 VAL A O 1
ATOM 724 N N . GLY A 1 90 ? -4.638 3.720 -17.432 1.00 81.00 90 GLY A N 1
ATOM 725 C CA . GLY A 1 90 ? -4.106 3.842 -18.798 1.00 81.00 90 GLY A CA 1
ATOM 726 C C . GLY A 1 90 ? -2.733 3.195 -19.026 1.00 81.00 90 GLY A C 1
ATOM 727 O O . GLY A 1 90 ? -2.255 3.150 -20.155 1.00 81.00 90 GLY A O 1
ATOM 728 N N . THR A 1 91 ? -2.083 2.670 -17.985 1.00 82.25 91 THR A N 1
ATOM 729 C CA . THR A 1 91 ? -0.730 2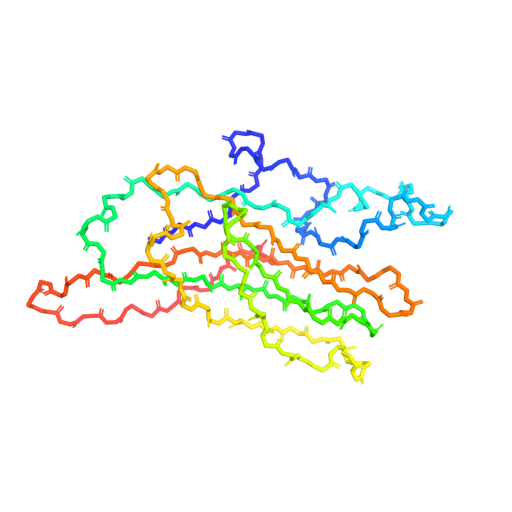.081 -18.082 1.00 82.25 91 THR A CA 1
ATOM 730 C C . THR A 1 91 ? -0.691 0.800 -18.897 1.00 82.25 91 THR A C 1
ATOM 732 O O . THR A 1 91 ? 0.292 0.525 -19.588 1.00 82.25 91 THR A O 1
ATOM 735 N N . GLU A 1 92 ? -1.787 0.042 -18.890 1.00 81.69 92 GLU A N 1
ATOM 736 C CA . GLU A 1 92 ? -1.969 -1.103 -19.783 1.00 81.69 92 GLU A CA 1
ATOM 737 C C . GLU A 1 92 ? -2.063 -0.669 -21.253 1.00 81.69 92 GLU A C 1
ATOM 739 O O . GLU A 1 92 ? -1.647 -1.411 -22.135 1.00 81.69 92 GLU A O 1
ATOM 744 N N . GLN A 1 93 ? -2.555 0.547 -21.503 1.00 82.44 93 GLN A N 1
ATOM 745 C CA . GLN A 1 93 ? -2.695 1.185 -22.814 1.00 82.44 93 GLN A CA 1
ATOM 746 C C . GLN A 1 93 ? -1.487 2.072 -23.169 1.00 82.44 93 GLN A C 1
ATOM 748 O O . GLN A 1 93 ? -1.598 2.977 -23.987 1.00 82.44 93 GLN A O 1
ATOM 753 N N . HIS A 1 94 ? -0.323 1.803 -22.573 1.00 77.12 94 HIS A N 1
ATOM 754 C CA . HIS A 1 94 ? 0.942 2.494 -22.838 1.00 77.12 94 HIS A CA 1
ATOM 755 C C . HIS A 1 94 ? 1.021 3.968 -22.405 1.00 77.12 94 HIS A C 1
ATOM 757 O O . HIS A 1 94 ? 1.871 4.706 -22.902 1.00 77.12 94 HIS A O 1
ATOM 763 N N . HIS A 1 95 ? 0.206 4.397 -21.439 1.00 82.81 95 HIS A N 1
ATOM 764 C CA . HIS A 1 95 ? 0.309 5.738 -20.857 1.00 82.81 95 HIS A CA 1
ATOM 765 C C . HIS A 1 95 ? 1.069 5.730 -19.523 1.00 82.81 95 HIS A C 1
ATOM 767 O O . HIS A 1 95 ? 0.825 4.893 -18.657 1.00 82.81 95 HIS A O 1
ATOM 773 N N . CYS A 1 96 ? 1.973 6.690 -19.327 1.00 82.62 96 CYS A N 1
ATOM 774 C CA . CYS A 1 96 ? 2.602 6.941 -18.029 1.00 82.62 96 CYS A CA 1
ATOM 775 C C . CYS A 1 96 ? 1.704 7.881 -17.214 1.00 82.62 96 CYS A C 1
ATOM 777 O O . CYS A 1 96 ? 1.757 9.094 -17.412 1.00 82.62 96 CYS A O 1
ATOM 779 N N . THR A 1 97 ? 0.898 7.338 -16.301 1.00 86.69 97 THR A N 1
ATOM 780 C CA . THR A 1 97 ? -0.145 8.116 -15.610 1.00 86.69 97 THR A CA 1
ATOM 781 C C . THR A 1 97 ? 0.094 8.211 -14.107 1.00 86.69 97 THR A C 1
ATOM 783 O O . THR A 1 97 ? 0.470 7.231 -13.459 1.00 86.69 97 THR A O 1
ATOM 786 N N . TYR A 1 98 ? -0.175 9.395 -13.558 1.00 90.25 98 TYR A N 1
ATOM 787 C CA . TYR A 1 98 ? -0.317 9.638 -12.124 1.00 90.25 98 TYR A CA 1
ATOM 788 C C . TYR A 1 98 ? -1.793 9.632 -11.729 1.00 90.25 98 TYR A C 1
ATOM 790 O O . TYR A 1 98 ? -2.656 10.069 -12.489 1.00 90.25 98 TYR A O 1
ATOM 798 N N . SER A 1 99 ? -2.087 9.130 -10.537 1.00 91.19 99 SER A N 1
ATOM 799 C CA . SER A 1 99 ? -3.443 9.021 -10.010 1.00 91.19 99 SER A CA 1
ATOM 800 C C . SER A 1 99 ? -3.452 9.117 -8.493 1.00 91.19 99 SER A C 1
ATOM 802 O O . SER A 1 99 ? -2.447 8.825 -7.847 1.00 91.19 99 SER A O 1
ATOM 804 N N . TYR A 1 100 ? -4.608 9.474 -7.938 1.00 94.06 100 TYR A N 1
ATOM 805 C CA . TYR A 1 100 ? -4.797 9.650 -6.501 1.00 94.06 100 TYR A CA 1
ATOM 806 C C . TYR A 1 100 ? -5.948 8.771 -5.984 1.00 94.06 100 TYR A C 1
ATOM 808 O O . TYR A 1 100 ? -7.023 9.288 -5.669 1.00 94.06 100 TYR A O 1
ATOM 816 N N . PRO A 1 101 ? -5.821 7.428 -6.034 1.00 93.50 101 PRO A N 1
ATOM 817 C CA . PRO A 1 101 ? -6.949 6.549 -5.773 1.00 93.50 101 PRO A CA 1
ATOM 818 C C . PRO A 1 101 ? -7.358 6.528 -4.300 1.00 93.50 101 PRO A C 1
ATOM 820 O O . PRO A 1 101 ? -6.531 6.372 -3.401 1.00 93.50 101 PRO A O 1
ATOM 823 N N . SER A 1 102 ? -8.672 6.676 -4.128 1.00 94.62 102 SER A N 1
ATOM 824 C CA . SER A 1 102 ? -9.464 6.555 -2.908 1.00 94.62 102 SER A CA 1
ATOM 825 C C . SER A 1 102 ? -9.920 5.118 -2.560 1.00 94.62 102 SER A C 1
ATOM 827 O O . SER A 1 102 ? -10.866 4.694 -3.228 1.00 94.62 102 SER A O 1
ATOM 829 N N . ILE A 1 103 ? -9.338 4.319 -1.649 1.00 95.50 103 ILE A N 1
ATOM 830 C CA . ILE A 1 103 ? -9.805 2.924 -1.416 1.00 95.50 103 ILE A CA 1
ATOM 831 C C . ILE A 1 103 ? -10.447 2.741 -0.031 1.00 95.50 103 ILE A C 1
ATOM 833 O O . ILE A 1 103 ? -9.732 2.737 0.971 1.00 95.50 103 ILE A O 1
ATOM 837 N N . PRO A 1 104 ? -11.762 2.464 0.070 1.00 96.38 104 PRO A N 1
ATOM 838 C CA . PRO A 1 104 ? -12.376 2.124 1.351 1.00 96.38 104 PRO A CA 1
ATOM 839 C C . PRO A 1 104 ? -11.870 0.767 1.858 1.00 96.38 104 PRO A C 1
ATOM 841 O O . PRO A 1 104 ? -11.898 -0.230 1.133 1.00 96.38 104 PRO A O 1
ATOM 844 N N . LEU A 1 105 ? -11.451 0.723 3.123 1.00 96.62 105 LEU A N 1
ATOM 845 C CA . LEU A 1 105 ? -10.969 -0.482 3.792 1.00 96.62 105 LEU A CA 1
ATOM 846 C C . LEU A 1 105 ? -12.022 -1.035 4.754 1.00 96.62 105 LEU A C 1
ATOM 848 O O . LEU A 1 105 ? -12.740 -0.292 5.427 1.00 96.62 105 LEU A O 1
ATOM 852 N N . LYS A 1 106 ? -12.064 -2.361 4.889 1.00 96.38 106 LYS A N 1
ATOM 853 C CA . LYS A 1 106 ? -12.795 -3.008 5.981 1.00 96.38 106 LYS A CA 1
ATOM 854 C C . LYS A 1 106 ? -12.029 -2.806 7.284 1.00 96.38 106 LYS A C 1
ATOM 856 O O . LYS A 1 106 ? -10.842 -3.108 7.355 1.00 96.38 106 LYS A O 1
ATOM 861 N N . LEU A 1 107 ? -12.723 -2.393 8.345 1.00 96.00 107 LEU A N 1
ATOM 862 C CA . LEU A 1 107 ? -12.109 -2.243 9.673 1.00 96.00 107 LEU A CA 1
ATOM 863 C C . LEU A 1 107 ? -11.495 -3.554 10.191 1.00 96.00 107 LEU A C 1
ATOM 865 O O . LEU A 1 107 ? -10.474 -3.526 10.862 1.00 96.00 107 LEU A O 1
ATOM 869 N N . THR A 1 108 ? -12.061 -4.706 9.817 1.00 96.88 108 THR A N 1
ATOM 870 C CA . THR A 1 108 ? -11.547 -6.041 10.177 1.00 96.88 108 THR A CA 1
ATOM 871 C C . THR A 1 108 ? -10.203 -6.397 9.535 1.00 96.88 108 THR A C 1
ATOM 873 O O . THR A 1 108 ? -9.578 -7.387 9.923 1.00 96.88 108 THR A O 1
ATOM 876 N N . ASP A 1 109 ? -9.771 -5.634 8.529 1.00 97.31 109 ASP A N 1
ATOM 877 C CA . ASP A 1 109 ? -8.451 -5.803 7.925 1.00 97.31 109 ASP A CA 1
ATOM 878 C C . ASP A 1 109 ? -7.367 -5.037 8.682 1.00 97.31 109 ASP A C 1
ATOM 880 O O . ASP A 1 109 ? -6.190 -5.303 8.450 1.00 97.31 109 ASP A O 1
ATOM 884 N N . LEU A 1 110 ? -7.746 -4.117 9.573 1.00 97.00 110 LEU A N 1
ATOM 885 C CA . LEU A 1 110 ? -6.833 -3.291 10.352 1.00 97.00 110 LEU A CA 1
ATOM 886 C C . LEU A 1 110 ? -6.577 -3.888 11.740 1.00 97.00 110 LEU A C 1
ATOM 888 O O . LEU A 1 110 ? -7.364 -4.680 12.261 1.00 97.00 110 LEU A O 1
ATOM 892 N N . VAL A 1 111 ? -5.467 -3.474 12.343 1.00 96.62 111 VAL A N 1
ATOM 893 C CA . VAL A 1 111 ? -5.114 -3.744 13.741 1.00 96.62 111 VAL A CA 1
ATOM 894 C C . VAL A 1 111 ? -4.695 -2.451 14.438 1.00 96.62 111 VAL A C 1
ATOM 896 O O . VAL A 1 111 ? -4.185 -1.540 13.783 1.00 96.62 111 VAL A O 1
ATOM 899 N N . ASN A 1 112 ? -4.869 -2.382 15.759 1.00 95.56 112 ASN A N 1
ATOM 900 C CA . ASN A 1 112 ? -4.275 -1.314 16.564 1.00 95.56 112 ASN A CA 1
ATOM 901 C C . ASN A 1 112 ? -2.744 -1.494 16.530 1.00 95.56 112 ASN A C 1
ATOM 903 O O . ASN A 1 112 ? -2.229 -2.549 16.903 1.00 95.56 112 ASN A O 1
ATOM 907 N N . GLY A 1 113 ? -2.015 -0.480 16.072 1.00 96.06 113 GLY A N 1
ATOM 908 C CA . GLY A 1 113 ? -0.566 -0.493 15.886 1.00 96.06 113 GLY A CA 1
ATOM 909 C C . GLY A 1 113 ? -0.156 -0.536 14.412 1.00 96.06 113 GLY A C 1
ATOM 910 O O . GLY A 1 113 ? -0.636 0.243 13.591 1.00 96.06 113 GLY A O 1
ATOM 911 N N . TRP A 1 114 ? 0.799 -1.399 14.072 1.00 97.06 114 TRP A N 1
ATOM 912 C CA . TRP A 1 114 ? 1.379 -1.451 12.728 1.00 97.06 114 TRP A CA 1
ATOM 913 C C . TRP A 1 114 ? 0.504 -2.228 11.748 1.00 97.06 114 TRP A C 1
ATOM 915 O O . TRP A 1 114 ? 0.196 -3.397 11.964 1.00 97.06 114 TRP A O 1
ATOM 925 N N . ASN A 1 115 ? 0.173 -1.583 10.632 1.00 97.62 115 ASN A N 1
ATOM 926 C CA . ASN A 1 115 ? -0.556 -2.176 9.522 1.00 97.62 115 ASN A CA 1
ATOM 927 C C . ASN A 1 115 ? 0.352 -2.262 8.292 1.00 97.62 115 ASN A C 1
ATOM 929 O O . ASN A 1 115 ? 0.970 -1.274 7.891 1.00 97.62 115 ASN A O 1
ATOM 933 N N . ALA A 1 116 ? 0.423 -3.449 7.698 1.00 97.75 116 ALA A N 1
ATOM 934 C CA . ALA A 1 116 ? 1.209 -3.743 6.513 1.00 97.75 116 ALA A CA 1
ATOM 935 C C . ALA A 1 116 ? 0.376 -3.584 5.243 1.00 97.75 116 ALA A C 1
ATOM 937 O O . ALA A 1 116 ? -0.611 -4.287 5.037 1.00 97.75 116 ALA A O 1
ATOM 938 N N . PHE A 1 117 ? 0.820 -2.703 4.357 1.00 96.88 117 PHE A N 1
ATOM 939 C CA . PHE A 1 117 ? 0.247 -2.472 3.041 1.00 96.88 117 PHE A CA 1
ATOM 940 C C . PHE A 1 117 ? 1.260 -2.914 1.995 1.00 96.88 117 PHE A C 1
ATOM 942 O O . PHE A 1 117 ? 2.286 -2.270 1.797 1.00 96.88 117 PHE A O 1
ATOM 949 N N . HIS A 1 118 ? 0.983 -4.028 1.328 1.00 95.44 118 HIS A N 1
ATOM 950 C CA . HIS A 1 118 ? 1.822 -4.522 0.244 1.00 95.44 118 HIS A CA 1
ATOM 951 C C . HIS A 1 118 ? 1.194 -4.132 -1.091 1.00 95.44 118 HIS A C 1
ATOM 953 O O . HIS A 1 118 ? 0.156 -4.679 -1.475 1.00 95.44 118 HIS A O 1
ATOM 959 N N . VAL A 1 119 ? 1.822 -3.205 -1.808 1.00 93.31 119 VAL A N 1
ATOM 960 C CA . VAL A 1 119 ? 1.418 -2.820 -3.160 1.00 93.31 119 VAL A CA 1
ATOM 961 C C . VAL A 1 119 ? 2.137 -3.698 -4.171 1.00 93.31 119 VAL A C 1
ATOM 963 O O . VAL A 1 119 ? 3.343 -3.897 -4.092 1.00 93.31 119 VAL A O 1
ATOM 966 N N . GLY A 1 120 ? 1.399 -4.215 -5.145 1.00 91.19 120 GLY A N 1
ATOM 967 C CA . GLY A 1 120 ? 1.961 -5.008 -6.227 1.00 91.19 120 GLY A CA 1
ATOM 968 C C . GLY A 1 120 ? 1.240 -4.757 -7.540 1.00 91.19 120 GLY A C 1
ATOM 969 O O . GLY A 1 120 ? 0.120 -4.251 -7.583 1.00 91.19 120 GLY A O 1
ATOM 970 N N . HIS A 1 121 ? 1.873 -5.164 -8.631 1.00 88.12 121 HIS A N 1
ATOM 971 C CA . HIS A 1 121 ? 1.300 -5.128 -9.975 1.00 88.12 121 HIS A CA 1
ATOM 972 C C . HIS A 1 121 ? 1.635 -6.432 -10.709 1.00 88.12 121 HIS A C 1
ATOM 974 O O . HIS A 1 121 ? 2.054 -7.414 -10.087 1.00 88.12 121 HIS A O 1
ATOM 980 N N . ARG A 1 122 ? 1.312 -6.515 -11.995 1.00 82.56 122 ARG A N 1
ATOM 981 C CA . ARG A 1 122 ? 1.847 -7.509 -12.924 1.00 82.56 122 ARG A CA 1
ATOM 982 C C . ARG A 1 122 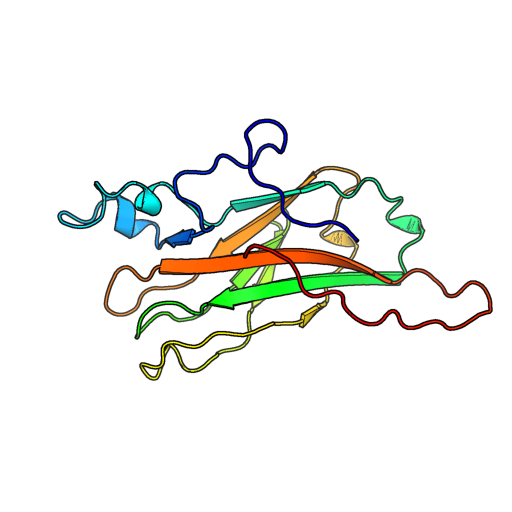? 2.509 -6.765 -14.075 1.00 82.56 122 ARG A C 1
ATOM 984 O O . ARG A 1 122 ? 1.883 -5.910 -14.697 1.00 82.56 122 ARG A O 1
ATOM 991 N N . ALA A 1 123 ? 3.731 -7.155 -14.402 1.00 73.25 123 ALA A N 1
ATOM 992 C CA . ALA A 1 123 ? 4.384 -6.773 -15.643 1.00 73.25 123 ALA A CA 1
ATOM 993 C C . ALA A 1 123 ? 3.912 -7.694 -16.781 1.00 73.25 123 ALA A C 1
ATOM 995 O O . ALA A 1 123 ? 3.945 -8.914 -16.619 1.00 73.25 123 ALA A O 1
ATOM 996 N N . ARG A 1 124 ? 3.475 -7.146 -17.926 1.00 67.06 124 ARG A N 1
ATOM 997 C CA . ARG A 1 124 ? 3.184 -7.963 -19.126 1.00 67.06 124 ARG A CA 1
ATOM 998 C C . ARG A 1 124 ? 4.361 -8.078 -20.095 1.00 67.06 124 ARG A C 1
ATOM 1000 O O . ARG A 1 124 ? 4.455 -9.081 -20.789 1.00 67.06 124 ARG A O 1
ATOM 1007 N N . THR A 1 125 ? 5.224 -7.068 -20.171 1.00 58.72 125 THR A N 1
ATOM 1008 C CA . THR A 1 125 ? 6.232 -6.959 -21.246 1.00 58.72 125 THR A CA 1
ATOM 1009 C C . THR A 1 125 ? 7.630 -6.576 -20.763 1.00 58.72 125 THR A C 1
ATOM 1011 O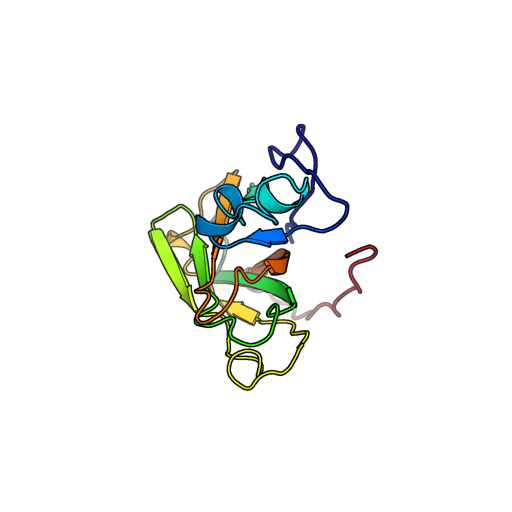 O . THR A 1 125 ? 8.606 -7.022 -21.357 1.00 58.72 125 THR A O 1
ATOM 1014 N N . GLN A 1 126 ? 7.759 -5.792 -19.690 1.00 58.69 126 GLN A N 1
ATOM 1015 C CA . GLN A 1 126 ? 9.037 -5.426 -19.062 1.00 58.69 126 GLN A CA 1
ATOM 1016 C C . GLN A 1 126 ? 8.866 -5.308 -17.544 1.00 58.69 126 GLN A C 1
ATOM 1018 O O . GLN A 1 126 ? 7.745 -5.033 -17.111 1.00 58.69 126 GLN A O 1
ATOM 1023 N N . PRO A 1 127 ? 9.932 -5.484 -16.733 1.00 59.25 127 PRO A N 1
ATOM 1024 C CA . PRO A 1 127 ? 9.872 -5.230 -15.296 1.00 59.25 127 PRO A CA 1
ATOM 1025 C C . PRO A 1 127 ? 9.459 -3.774 -15.049 1.00 59.25 127 PRO A C 1
ATOM 1027 O O . PRO A 1 127 ? 10.257 -2.845 -15.144 1.00 59.25 127 PRO A O 1
ATOM 1030 N N . GLY A 1 128 ? 8.167 -3.582 -14.792 1.00 58.44 128 GLY A N 1
ATOM 1031 C CA . GLY A 1 128 ? 7.589 -2.291 -14.465 1.00 58.44 128 GLY A CA 1
ATOM 1032 C C . GLY A 1 128 ? 7.947 -1.911 -13.035 1.00 58.44 128 GLY A C 1
ATOM 1033 O O . GLY A 1 128 ? 7.921 -2.750 -12.133 1.00 58.44 128 GLY A O 1
ATOM 1034 N N . SER A 1 129 ? 8.256 -0.638 -12.824 1.00 59.44 129 SER A N 1
ATOM 1035 C CA . SER A 1 129 ? 8.261 -0.032 -11.497 1.00 59.44 129 SER A CA 1
ATOM 1036 C C . SER A 1 129 ? 7.047 0.879 -11.388 1.00 59.44 129 SER A C 1
ATOM 1038 O O . SER A 1 129 ? 6.813 1.641 -12.319 1.00 59.44 129 SER A O 1
ATOM 1040 N N . ALA A 1 130 ? 6.309 0.833 -10.286 1.00 69.81 130 ALA A N 1
ATOM 1041 C CA . ALA A 1 130 ? 5.314 1.845 -9.927 1.00 69.81 130 ALA A CA 1
ATOM 1042 C C . ALA A 1 130 ? 5.815 2.638 -8.711 1.00 69.81 130 ALA A C 1
ATOM 1044 O O . ALA A 1 130 ? 6.711 2.169 -8.009 1.00 69.81 130 ALA A O 1
ATOM 1045 N N . LEU A 1 131 ? 5.271 3.831 -8.468 1.00 68.75 131 LEU A N 1
ATOM 1046 C CA . LEU A 1 131 ? 5.581 4.620 -7.269 1.00 68.75 131 LEU A CA 1
ATOM 1047 C C . LEU A 1 131 ? 4.308 4.832 -6.464 1.00 68.75 131 LEU A C 1
ATOM 1049 O O . LEU A 1 131 ? 3.254 5.051 -7.060 1.00 68.75 131 LEU A O 1
ATOM 1053 N N . ALA A 1 132 ? 4.404 4.778 -5.138 1.00 74.62 132 ALA A N 1
ATOM 1054 C CA . ALA A 1 132 ? 3.263 5.012 -4.262 1.00 74.62 132 ALA A CA 1
ATOM 1055 C C . ALA A 1 132 ? 3.658 5.761 -2.981 1.00 74.62 132 ALA A C 1
ATOM 1057 O O . ALA A 1 132 ? 4.624 5.394 -2.322 1.00 74.62 132 ALA A O 1
ATOM 1058 N N . CYS A 1 133 ? 2.869 6.754 -2.592 1.00 74.12 133 CYS A N 1
ATOM 1059 C CA . CYS A 1 133 ? 2.757 7.206 -1.206 1.00 74.12 133 CYS A CA 1
ATOM 1060 C C . CYS A 1 133 ? 1.361 6.835 -0.703 1.00 74.12 133 CYS A C 1
ATOM 1062 O O . CYS A 1 133 ? 0.422 6.796 -1.496 1.00 74.12 133 CYS A O 1
ATOM 1064 N N . ALA A 1 134 ? 1.211 6.544 0.588 1.00 80.06 134 ALA A N 1
ATOM 1065 C CA . ALA A 1 134 ? -0.068 6.128 1.148 1.00 80.06 134 ALA A CA 1
ATOM 1066 C C . ALA A 1 134 ? -0.357 6.776 2.501 1.00 80.06 134 ALA A C 1
ATOM 1068 O O . ALA A 1 134 ? 0.537 6.942 3.336 1.00 80.06 134 ALA A O 1
ATOM 1069 N N . SER A 1 135 ? -1.632 7.074 2.731 1.00 82.19 135 SER A N 1
ATOM 1070 C CA . SER A 1 135 ? -2.153 7.478 4.030 1.00 82.19 135 SER A CA 1
ATOM 1071 C C . SER A 1 135 ? -3.427 6.720 4.371 1.00 82.19 135 SER A C 1
ATOM 1073 O O . SER A 1 135 ? -4.267 6.474 3.507 1.00 82.19 135 SER A O 1
ATOM 1075 N N . LEU A 1 136 ? -3.570 6.391 5.649 1.00 83.12 136 LEU A N 1
ATOM 1076 C CA . LEU A 1 136 ? -4.775 5.835 6.237 1.00 83.12 136 LEU A CA 1
ATOM 1077 C C . LEU A 1 136 ? -5.577 6.973 6.873 1.00 83.12 136 LEU A C 1
ATOM 1079 O O . LEU A 1 136 ? -5.141 7.586 7.859 1.00 83.12 136 LEU A O 1
ATOM 1083 N N . ASP A 1 137 ? -6.745 7.245 6.304 1.00 83.62 137 ASP A N 1
ATOM 1084 C CA . ASP A 1 137 ? -7.703 8.188 6.862 1.00 83.62 137 ASP A CA 1
ATOM 1085 C C . ASP A 1 137 ? -8.818 7.467 7.625 1.00 83.62 137 ASP A C 1
ATOM 1087 O O . ASP A 1 137 ? -9.216 6.342 7.303 1.00 83.62 137 ASP A O 1
ATOM 1091 N N . ARG A 1 138 ? -9.308 8.131 8.672 1.00 78.00 138 ARG A N 1
ATOM 1092 C CA . ARG A 1 138 ? -10.313 7.611 9.589 1.00 78.00 138 ARG A CA 1
ATOM 1093 C C . ARG A 1 138 ? -11.605 8.388 9.428 1.00 78.00 138 ARG A C 1
ATOM 1095 O O . ARG A 1 138 ? -11.624 9.615 9.441 1.00 78.00 138 ARG A O 1
ATOM 1102 N N . ARG A 1 139 ? -12.712 7.659 9.397 1.00 77.62 139 ARG A N 1
ATOM 1103 C CA . ARG A 1 139 ? -14.036 8.241 9.588 1.00 77.62 139 ARG A CA 1
ATOM 1104 C C . ARG A 1 139 ? -14.487 7.871 10.992 1.00 77.62 139 ARG A C 1
ATOM 1106 O O . ARG A 1 139 ? -14.664 6.692 11.295 1.00 77.62 139 ARG A O 1
ATOM 1113 N N . THR A 1 140 ? -14.614 8.862 11.868 1.00 77.44 140 THR A N 1
ATOM 1114 C CA . THR A 1 140 ? -15.172 8.690 13.217 1.00 77.44 140 THR A CA 1
ATOM 1115 C C . THR A 1 140 ? -16.673 8.959 13.194 1.00 77.44 140 THR A C 1
ATOM 1117 O O . THR A 1 140 ? -17.172 9.661 12.311 1.00 77.44 140 THR A O 1
ATOM 1120 N N . ARG A 1 141 ? -17.420 8.397 14.156 1.00 67.31 141 ARG A N 1
ATOM 1121 C CA . ARG A 1 141 ? -18.827 8.787 14.343 1.00 67.31 141 ARG A CA 1
ATOM 1122 C C . ARG A 1 141 ? -18.873 10.305 14.540 1.00 67.31 141 ARG A C 1
ATOM 1124 O O . ARG A 1 141 ? -18.085 10.808 15.344 1.00 67.31 141 ARG A O 1
ATOM 1131 N N . PRO A 1 142 ? -19.747 11.041 13.838 1.00 57.19 142 PRO A N 1
ATOM 1132 C CA . PRO A 1 142 ? -19.870 12.467 14.075 1.00 57.19 142 PRO A CA 1
ATOM 1133 C C . PRO A 1 142 ? -20.341 12.685 15.515 1.00 57.19 142 PRO A C 1
ATOM 1135 O O . PRO A 1 142 ? -21.445 12.290 15.887 1.00 57.19 142 PRO A O 1
ATOM 1138 N N . SER A 1 143 ? -19.511 13.329 16.331 1.00 55.31 143 SER A N 1
ATOM 1139 C CA . SER A 1 143 ? -19.984 14.031 17.519 1.00 55.31 143 SER A CA 1
ATOM 1140 C C . SER A 1 143 ? -20.685 15.289 17.016 1.00 55.31 143 SER A C 1
ATOM 1142 O O . SER A 1 143 ? -19.996 16.223 16.628 1.00 55.31 143 SER A O 1
ATOM 1144 N N . ALA A 1 144 ? -22.019 15.250 16.905 1.00 51.25 144 ALA A N 1
ATOM 1145 C CA . ALA A 1 144 ? -22.922 16.361 16.563 1.00 51.25 144 ALA A CA 1
ATOM 1146 C C . ALA A 1 144 ? -22.222 17.666 16.100 1.00 51.25 144 ALA A C 1
ATOM 1148 O O . ALA A 1 144 ? -22.062 18.602 16.876 1.00 51.25 144 ALA A O 1
ATOM 1149 N N . GLY A 1 145 ? -21.759 17.711 14.846 1.00 49.53 145 GLY A N 1
ATOM 1150 C CA . GLY A 1 145 ? -20.995 18.842 14.307 1.00 49.53 145 GLY A CA 1
ATOM 1151 C C . GLY A 1 145 ? -20.161 18.431 13.095 1.00 49.53 145 GLY A C 1
ATOM 1152 O O . GLY A 1 145 ? -19.108 17.819 13.233 1.00 49.53 145 GLY A O 1
ATOM 1153 N N . LEU A 1 146 ? -20.661 18.712 11.891 1.00 41.94 146 LEU A N 1
ATOM 1154 C CA . LEU A 1 146 ? -20.018 18.358 10.622 1.00 41.94 146 LEU A CA 1
ATOM 1155 C C . LEU A 1 146 ? -18.901 19.352 10.275 1.00 41.94 146 LEU A C 1
ATOM 1157 O O . LEU A 1 146 ? -19.169 20.530 10.065 1.00 41.94 146 LEU A O 1
ATOM 1161 N N . PHE A 1 147 ? -17.674 18.853 10.130 1.00 42.38 147 PHE A N 1
ATOM 1162 C CA . PHE A 1 147 ? -16.581 19.528 9.428 1.00 42.38 147 PHE A CA 1
ATOM 1163 C C . PHE A 1 147 ? -15.925 18.511 8.487 1.00 42.38 147 PHE A C 1
ATOM 1165 O O . PHE A 1 147 ? -15.420 17.486 8.939 1.00 42.38 147 PHE A O 1
ATOM 1172 N N . TYR A 1 148 ? -15.944 18.782 7.181 1.00 40.25 148 TYR A N 1
ATOM 1173 C CA . TYR A 1 148 ? -15.093 18.090 6.211 1.00 40.25 148 TYR A CA 1
ATOM 1174 C C . TYR A 1 148 ? -13.771 18.864 6.126 1.00 40.25 148 TYR A C 1
ATOM 1176 O O . TYR A 1 148 ? -13.806 20.038 5.750 1.00 40.25 148 TYR A O 1
ATOM 1184 N N . PRO A 1 149 ? -12.614 18.281 6.481 1.00 45.03 149 PRO A N 1
ATOM 1185 C CA . PRO A 1 149 ? -11.346 18.974 6.304 1.00 45.03 149 PRO A CA 1
ATOM 1186 C C . PRO A 1 149 ? -10.980 19.052 4.815 1.00 45.03 149 PRO A C 1
ATOM 1188 O O . PRO A 1 149 ? -11.136 18.089 4.065 1.00 45.03 149 PRO A O 1
ATOM 1191 N N . GLN A 1 150 ? -10.485 20.216 4.389 1.00 44.03 150 GLN A N 1
ATOM 1192 C CA . GLN A 1 150 ? -9.784 20.371 3.115 1.00 44.03 150 GLN A CA 1
ATOM 1193 C C . GLN A 1 150 ? -8.443 19.629 3.176 1.00 44.03 150 GLN A C 1
ATOM 1195 O O . GLN A 1 150 ? -7.714 19.734 4.162 1.00 44.03 150 GLN A O 1
ATOM 1200 N N . TRP A 1 151 ? -8.130 18.887 2.115 1.00 45.75 151 TRP A N 1
ATOM 1201 C CA . TRP A 1 151 ? -6.915 18.086 1.973 1.00 45.75 151 TRP A CA 1
ATOM 1202 C C . TRP A 1 151 ? -5.661 18.975 1.914 1.00 45.75 151 TRP A C 1
ATOM 1204 O O . TRP A 1 151 ? -5.546 19.776 0.982 1.00 45.75 151 TRP A O 1
ATOM 1214 N N . PRO A 1 152 ? -4.701 18.859 2.848 1.00 41.72 152 PRO A N 1
ATOM 1215 C CA . PRO A 1 152 ? -3.398 19.482 2.668 1.00 41.72 152 PRO A CA 1
ATOM 1216 C C . PRO A 1 152 ? -2.611 18.736 1.580 1.00 41.72 152 PRO A C 1
ATOM 1218 O O . PRO A 1 152 ? -2.592 17.506 1.533 1.00 41.72 152 PRO A O 1
ATOM 1221 N N . SER A 1 153 ? -1.941 19.485 0.707 1.00 44.72 153 SER A N 1
ATOM 1222 C CA . SER A 1 153 ? -0.958 18.947 -0.236 1.00 44.72 153 SER A CA 1
ATOM 1223 C C . SER A 1 153 ? 0.195 18.288 0.527 1.00 44.72 153 SER A C 1
ATOM 1225 O O . SER A 1 153 ? 0.796 18.934 1.387 1.00 44.72 153 SER A O 1
ATOM 1227 N N . ILE A 1 154 ? 0.511 17.030 0.209 1.00 48.16 154 ILE A N 1
ATOM 1228 C CA . ILE A 1 154 ? 1.621 16.276 0.810 1.00 48.16 154 ILE A CA 1
ATOM 1229 C C . ILE A 1 154 ? 2.944 16.852 0.273 1.00 48.16 154 ILE A C 1
ATOM 1231 O O . ILE A 1 154 ? 3.187 16.767 -0.930 1.00 48.16 154 ILE A O 1
ATOM 1235 N N . PRO A 1 155 ? 3.817 17.452 1.104 1.00 37.44 155 PRO A N 1
ATOM 1236 C CA . PRO A 1 155 ? 5.105 17.945 0.635 1.00 37.44 155 PRO A CA 1
ATOM 1237 C C . PRO A 1 155 ? 6.100 16.783 0.509 1.00 37.44 155 PRO A C 1
ATOM 1239 O O . PRO A 1 155 ? 6.414 16.131 1.503 1.00 37.44 155 PRO A O 1
ATOM 1242 N N . GLY A 1 156 ? 6.661 16.566 -0.683 1.00 46.94 156 GLY A N 1
ATOM 1243 C CA . GLY A 1 156 ? 7.875 15.754 -0.849 1.00 46.94 156 GLY A CA 1
ATOM 1244 C C . GLY A 1 156 ? 7.688 14.267 -1.169 1.00 46.94 156 GLY A C 1
ATOM 1245 O O . GLY A 1 156 ? 8.668 13.524 -1.073 1.00 46.94 156 GLY A O 1
ATOM 1246 N N . CYS A 1 157 ? 6.491 13.852 -1.586 1.00 40.56 157 CYS A N 1
ATOM 1247 C CA . CYS A 1 157 ? 6.360 12.802 -2.599 1.00 40.56 157 CYS A CA 1
ATOM 1248 C C . CYS A 1 157 ? 6.573 13.456 -3.991 1.00 40.56 157 CYS A C 1
ATOM 1250 O O . CYS A 1 157 ? 7.216 12.806 -4.845 1.00 40.56 157 CYS A O 1
#

Sequence (157 aa):
MHWYERGLTNCNPGYDRRFRINAPEAVLHPQFGHRVEARENGLMLIRAEEDLFQLVGAELYCEFWGGHPGTANPRVTVNGRSTYRLPPVGTEQHHCTYSYPSIPLKLTDLVNGWNAFHVGHRARTQPGSALACASLDRRTRPSAGLFYPQWPSIPGC